Protein AF-A0A7M3Z9T2-F1 (afdb_monomer)

Solvent-accessible surface area (backbone atoms only — not comparable to full-atom values): 9100 Å² total; per-residue (Å²): 136,89,78,89,82,77,82,85,75,76,78,80,78,78,78,76,82,75,75,49,72,66,59,51,50,49,53,51,50,53,51,51,52,50,54,51,52,52,52,54,51,50,54,53,51,53,55,50,51,54,51,51,54,50,49,53,53,50,51,52,51,54,53,49,53,68,74,65,51,82,88,71,90,71,80,87,76,81,79,79,72,91,80,74,86,83,87,77,93,75,56,72,67,61,53,53,67,31,32,25,37,39,29,42,34,35,79,86,72,51,77,41,81,74,54,74,34,67,26,57,68,62,41,49,60,48,42,61,59,48,53,78,78,48,70,58,51,68,46,82,42,81,40,85,130

Foldseek 3Di:
DDDDDDPPPDDDPDPPPPQDPVNVVVVVVVVVVVVVVVVVVVVVVVVVVVVVVVVVVVVVVVVVPVVVDDDDDDDPPPDPPPPDDDDDDDDPVVQQQWKKWKWWQAPVRDIGTDDIDRHPVVNVVVLVVVVVPGHGHIDIDTDDD

Mean predicted aligned error: 19.47 Å

Sequence (145 aa):
MGCEMKDDSKPAVKRQRRISTLAKANREAFKAARARADLTTQNIEETKELRNRFKEIHERALDSQVEQGPLVPVEAQLEVEEDDWIYQTVDEETLNELGHRVVLQTSAGTRKVLFETKNLNEAMDCAARIVEFSDGCVLVETIDP

Radius of gyration: 45.31 Å; Cα contacts (8 Å, |Δi|>4): 102; chains: 1; bounding box: 127×34×79 Å

Structure (mmCIF, N/CA/C/O backbone):
data_AF-A0A7M3Z9T2-F1
#
_entry.id   AF-A0A7M3Z9T2-F1
#
loop_
_atom_site.group_PDB
_atom_site.id
_atom_site.type_symbol
_atom_site.label_atom_id
_atom_site.label_alt_id
_atom_site.label_comp_id
_atom_site.label_asym_id
_atom_site.label_entity_id
_atom_site.label_seq_id
_atom_site.pdbx_PDB_ins_code
_atom_site.Cartn_x
_atom_site.Cartn_y
_atom_site.Cartn_z
_atom_site.occupancy
_atom_site.B_iso_or_equiv
_atom_site.auth_seq_id
_atom_site.auth_comp_id
_atom_site.auth_asym_id
_atom_site.auth_atom_id
_atom_site.pdbx_PDB_model_num
ATOM 1 N N . MET A 1 1 ? 105.835 -5.879 -41.049 1.00 48.84 1 MET A N 1
ATOM 2 C CA . MET A 1 1 ? 105.348 -4.492 -40.886 1.00 48.84 1 MET A CA 1
ATOM 3 C C . MET A 1 1 ? 104.506 -4.133 -42.096 1.00 48.84 1 MET A C 1
ATOM 5 O O . MET A 1 1 ? 104.978 -4.359 -43.200 1.00 48.84 1 MET A O 1
ATOM 9 N N . GLY A 1 2 ? 103.324 -3.555 -41.861 1.00 42.03 2 GLY A N 1
ATOM 10 C CA . GLY A 1 2 ? 102.496 -2.868 -42.862 1.00 42.03 2 GLY A CA 1
ATOM 11 C C . GLY A 1 2 ? 101.482 -3.777 -43.561 1.00 42.03 2 GLY A C 1
ATOM 12 O O . GLY A 1 2 ? 101.822 -4.887 -43.938 1.00 42.03 2 GLY A O 1
ATOM 13 N N . CYS A 1 3 ? 100.228 -3.398 -43.776 1.00 41.28 3 CYS A N 1
ATOM 14 C CA . CYS A 1 3 ? 99.455 -2.220 -43.388 1.00 41.28 3 CYS A CA 1
ATOM 15 C C . CYS A 1 3 ? 97.986 -2.668 -43.483 1.00 41.28 3 CYS A C 1
ATOM 17 O O . CYS A 1 3 ? 97.590 -3.207 -44.515 1.00 41.28 3 CYS A O 1
ATOM 19 N N . GLU A 1 4 ? 97.193 -2.491 -42.426 1.00 50.19 4 GLU A N 1
ATOM 20 C CA . GLU A 1 4 ? 95.751 -2.759 -42.457 1.00 50.19 4 GLU A CA 1
ATOM 21 C C . GLU A 1 4 ? 95.063 -1.750 -43.385 1.00 50.19 4 GLU A C 1
ATOM 23 O O . GLU A 1 4 ? 95.103 -0.543 -43.137 1.00 50.19 4 GLU A O 1
ATOM 28 N N . MET A 1 5 ? 94.429 -2.234 -44.455 1.00 52.88 5 MET A N 1
ATOM 29 C CA . MET A 1 5 ? 93.528 -1.413 -45.259 1.00 52.88 5 MET A CA 1
ATOM 30 C C . MET A 1 5 ? 92.187 -1.322 -44.533 1.00 52.88 5 MET A C 1
ATOM 32 O O . MET A 1 5 ? 91.469 -2.311 -44.409 1.00 52.88 5 MET A O 1
ATOM 36 N N . LYS A 1 6 ? 91.872 -0.137 -44.007 1.00 52.56 6 LYS A N 1
ATOM 37 C CA . LYS A 1 6 ? 90.549 0.168 -43.461 1.00 52.56 6 LYS A CA 1
ATOM 38 C C . LYS A 1 6 ? 89.608 0.483 -44.620 1.00 52.56 6 LYS A C 1
ATOM 40 O O . LYS A 1 6 ? 89.831 1.445 -45.350 1.00 52.56 6 LYS A O 1
ATOM 45 N N . ASP A 1 7 ? 88.574 -0.335 -44.773 1.00 54.53 7 ASP A N 1
ATOM 46 C CA . ASP A 1 7 ? 87.466 -0.084 -45.690 1.00 54.53 7 ASP A CA 1
ATOM 47 C C . ASP A 1 7 ? 86.661 1.136 -45.215 1.00 54.53 7 ASP A C 1
ATOM 49 O O . ASP A 1 7 ? 85.855 1.054 -44.285 1.00 54.53 7 ASP A O 1
ATOM 53 N N . ASP A 1 8 ? 86.851 2.277 -45.879 1.00 55.41 8 ASP A N 1
ATOM 54 C CA . ASP A 1 8 ? 86.033 3.481 -45.699 1.00 55.41 8 ASP A CA 1
ATOM 55 C C . ASP A 1 8 ? 84.659 3.314 -46.379 1.00 55.41 8 ASP A C 1
ATOM 57 O O . ASP A 1 8 ? 84.316 3.951 -47.380 1.00 55.41 8 ASP A O 1
ATOM 61 N N . SER A 1 9 ? 83.825 2.444 -45.810 1.00 56.16 9 SER A N 1
ATOM 62 C CA . SER A 1 9 ? 82.401 2.357 -46.135 1.00 56.16 9 SER A CA 1
ATOM 63 C C . SER A 1 9 ? 81.659 3.568 -45.548 1.00 56.16 9 SER A C 1
ATOM 65 O O . SER A 1 9 ? 81.254 3.571 -44.383 1.00 56.16 9 SER A O 1
ATOM 67 N N . LYS A 1 10 ? 81.428 4.604 -46.365 1.00 56.66 10 LYS A N 1
ATOM 68 C CA . LYS A 1 10 ? 80.553 5.740 -46.015 1.00 56.66 10 LYS A CA 1
ATOM 69 C C . LYS A 1 10 ? 79.138 5.245 -45.658 1.00 56.66 10 LYS A C 1
ATOM 71 O O . LYS A 1 10 ? 78.573 4.455 -46.415 1.00 56.66 10 LYS A O 1
ATOM 76 N N . PRO A 1 11 ? 78.505 5.730 -44.572 1.00 54.69 11 PRO A N 1
ATOM 77 C CA . PRO A 1 11 ? 77.162 5.292 -44.220 1.00 54.69 11 PRO A CA 1
ATOM 78 C C . PRO A 1 11 ? 76.148 5.834 -45.234 1.00 54.69 11 PRO A C 1
ATOM 80 O O . PRO A 1 11 ? 76.119 7.029 -45.539 1.00 54.69 11 PRO A O 1
ATOM 83 N N . ALA A 1 12 ? 75.289 4.952 -45.748 1.00 60.25 12 ALA A N 1
ATOM 84 C CA . ALA A 1 12 ? 74.184 5.327 -46.617 1.00 60.25 12 ALA A CA 1
ATOM 85 C C . ALA A 1 12 ? 73.272 6.340 -45.901 1.00 60.25 12 ALA A C 1
ATOM 87 O O . ALA A 1 12 ? 72.663 6.040 -44.871 1.00 60.25 12 ALA A O 1
ATOM 88 N N . VAL A 1 13 ? 73.176 7.552 -46.453 1.00 57.19 13 VAL A N 1
ATOM 89 C CA . VAL A 1 13 ? 72.307 8.620 -45.949 1.00 57.19 13 VAL A CA 1
ATOM 90 C C . VAL A 1 13 ? 70.862 8.117 -45.962 1.00 57.19 13 VAL A C 1
ATOM 92 O O . VAL A 1 13 ? 70.250 7.966 -47.023 1.00 57.19 13 VAL A O 1
ATOM 95 N N . LYS A 1 14 ? 70.296 7.848 -44.779 1.00 61.00 14 LYS A N 1
ATOM 96 C CA . LYS A 1 14 ? 68.878 7.502 -44.627 1.00 61.00 14 LYS A CA 1
ATOM 97 C C . LYS A 1 14 ? 68.039 8.684 -45.116 1.00 61.00 14 LYS A C 1
ATOM 99 O O . LYS A 1 14 ? 67.897 9.683 -44.415 1.00 61.00 14 LYS A O 1
ATOM 104 N N . ARG A 1 15 ? 67.473 8.580 -46.326 1.00 57.75 15 ARG A N 1
ATOM 105 C CA . ARG A 1 15 ? 66.510 9.556 -46.858 1.00 57.75 15 ARG A CA 1
ATOM 106 C C . ARG A 1 15 ? 65.308 9.623 -45.919 1.00 57.75 15 ARG A C 1
ATOM 108 O O . ARG A 1 15 ? 64.457 8.735 -45.916 1.00 57.75 15 ARG A O 1
ATOM 115 N N . GLN A 1 16 ? 65.238 10.684 -45.125 1.00 61.50 16 GLN A N 1
ATOM 116 C CA . GLN A 1 16 ? 64.093 10.977 -44.278 1.00 61.50 16 GLN A CA 1
ATOM 117 C C . GLN A 1 16 ? 62.909 11.287 -45.203 1.00 61.50 16 GLN A C 1
ATOM 119 O O . GLN A 1 16 ? 62.861 12.345 -45.828 1.00 61.50 16 GLN A O 1
ATOM 124 N N . ARG A 1 17 ? 61.979 10.335 -45.356 1.00 61.03 17 ARG A N 1
ATOM 125 C CA . ARG A 1 17 ? 60.752 10.515 -46.145 1.00 61.03 17 ARG A CA 1
ATOM 126 C C . ARG A 1 17 ? 59.844 11.509 -45.418 1.00 61.03 17 ARG A C 1
ATOM 128 O O . ARG A 1 17 ? 58.932 11.117 -44.698 1.00 61.03 17 ARG A O 1
ATOM 135 N N . ARG A 1 18 ? 60.129 12.805 -45.560 1.00 66.88 18 ARG A N 1
ATOM 136 C CA . ARG A 1 18 ? 59.237 13.872 -45.104 1.00 66.88 18 ARG A CA 1
ATOM 137 C C . ARG A 1 18 ? 58.006 13.835 -46.001 1.00 66.88 18 ARG A C 1
ATOM 139 O O . ARG A 1 18 ? 58.064 14.222 -47.164 1.00 66.88 18 ARG A O 1
ATOM 146 N N . ILE A 1 19 ? 56.916 13.287 -45.475 1.00 68.12 19 ILE A N 1
ATOM 147 C CA . ILE A 1 19 ? 55.604 13.363 -46.115 1.00 68.12 19 ILE A CA 1
ATOM 148 C C . ILE A 1 19 ? 55.263 14.852 -46.208 1.00 68.12 19 ILE A C 1
ATOM 150 O O . ILE A 1 19 ? 55.396 15.572 -45.217 1.00 68.12 19 ILE A O 1
ATOM 154 N N . SER A 1 20 ? 54.883 15.327 -47.395 1.00 80.94 20 SER A N 1
ATOM 155 C CA . SER A 1 20 ? 54.527 16.734 -47.564 1.00 80.94 20 SER A CA 1
ATOM 156 C C . SER A 1 20 ? 53.322 17.083 -46.686 1.00 80.94 20 SER A C 1
ATOM 158 O O . SER A 1 20 ? 52.452 16.246 -46.429 1.00 80.94 20 SER A O 1
ATOM 160 N N . THR A 1 21 ? 53.256 18.331 -46.228 1.00 83.69 21 THR A N 1
ATOM 161 C CA . THR A 1 21 ? 52.111 18.855 -45.465 1.00 83.69 21 THR A CA 1
ATOM 162 C C . THR A 1 21 ? 50.796 18.624 -46.210 1.00 83.69 21 THR A C 1
ATOM 164 O O . THR A 1 21 ? 49.818 18.182 -45.613 1.00 83.69 21 THR A O 1
ATOM 167 N N . LEU A 1 22 ? 50.812 18.801 -47.534 1.00 83.88 22 LEU A N 1
ATOM 168 C CA . LEU A 1 22 ? 49.689 18.522 -48.425 1.00 83.88 22 LEU A CA 1
ATOM 169 C C . LEU A 1 22 ? 49.297 17.034 -48.443 1.00 83.88 22 LEU A C 1
ATOM 171 O O . LEU A 1 22 ? 48.119 16.709 -48.374 1.00 83.88 22 LEU A O 1
ATOM 175 N N . ALA A 1 23 ? 50.261 16.108 -48.476 1.00 85.62 23 ALA A N 1
ATOM 176 C CA . ALA A 1 23 ? 49.965 14.675 -48.430 1.00 85.62 23 ALA A CA 1
ATOM 177 C C . ALA A 1 23 ? 49.373 14.242 -47.076 1.00 85.62 23 ALA A C 1
ATOM 179 O O . ALA A 1 23 ? 48.496 13.376 -47.036 1.00 85.62 23 ALA A O 1
ATOM 180 N N . LYS A 1 24 ? 49.804 14.866 -45.970 1.00 85.88 24 LYS A N 1
ATOM 181 C CA . LYS A 1 24 ? 49.196 14.662 -44.646 1.00 85.88 24 LYS A CA 1
ATOM 182 C C . LYS A 1 24 ? 47.759 15.196 -44.607 1.00 85.88 24 LYS A C 1
ATOM 184 O O . LYS A 1 24 ? 46.864 14.457 -44.206 1.00 85.88 24 LYS A O 1
ATOM 189 N N . ALA A 1 25 ? 47.538 16.417 -45.096 1.00 89.31 25 ALA A N 1
ATOM 190 C CA . ALA A 1 25 ? 46.213 17.030 -45.176 1.00 89.31 25 ALA A CA 1
ATOM 191 C C . ALA A 1 25 ? 45.251 16.207 -46.049 1.00 89.31 25 ALA A C 1
ATOM 193 O O . ALA A 1 25 ? 44.125 15.943 -45.642 1.00 89.31 25 ALA A O 1
ATOM 194 N N . ASN A 1 26 ? 45.714 15.705 -47.198 1.00 92.31 26 ASN A N 1
ATOM 195 C CA . ASN A 1 26 ? 44.914 14.834 -48.060 1.00 92.31 26 ASN A CA 1
ATOM 196 C C . ASN A 1 26 ? 44.535 13.534 -47.344 1.00 92.31 26 ASN A C 1
ATOM 198 O O . ASN A 1 26 ? 43.378 13.127 -47.379 1.00 92.31 26 ASN A O 1
ATOM 202 N N . ARG A 1 27 ? 45.479 12.890 -46.644 1.00 88.75 27 ARG A N 1
ATOM 203 C CA . ARG A 1 27 ? 45.198 11.671 -45.868 1.00 88.75 27 ARG A CA 1
ATOM 204 C C . ARG A 1 27 ? 44.143 11.908 -44.786 1.00 88.75 27 ARG A C 1
ATOM 206 O O . ARG A 1 27 ? 43.270 11.063 -44.594 1.00 88.75 27 ARG A O 1
ATOM 213 N N . GLU A 1 28 ? 44.221 13.031 -44.082 1.00 91.19 28 GLU A N 1
ATOM 214 C CA . GLU A 1 28 ? 43.234 13.417 -43.070 1.00 91.19 28 GLU A CA 1
ATOM 215 C C . GLU A 1 28 ? 41.873 13.732 -43.702 1.00 91.19 28 GLU A C 1
ATOM 217 O O . GLU A 1 28 ? 40.854 13.251 -43.210 1.00 91.19 28 GLU A O 1
ATOM 222 N N . ALA A 1 29 ? 41.851 14.428 -44.842 1.00 91.62 29 ALA A N 1
ATOM 223 C CA . ALA A 1 29 ? 40.634 14.706 -45.599 1.00 91.62 29 ALA A CA 1
ATOM 224 C C . ALA A 1 29 ? 39.942 13.418 -46.077 1.00 91.62 29 ALA A C 1
ATOM 226 O O . ALA A 1 29 ? 38.734 13.275 -45.897 1.00 91.62 29 ALA A O 1
ATOM 227 N N . PHE A 1 30 ? 40.692 12.442 -46.602 1.00 92.88 30 PHE A N 1
ATOM 228 C CA . PHE A 1 30 ? 40.146 11.135 -46.987 1.00 92.88 30 PHE A CA 1
ATOM 229 C C . PHE A 1 30 ? 39.623 10.346 -45.783 1.00 92.88 30 PHE A C 1
ATOM 231 O O . PHE A 1 30 ? 38.562 9.728 -45.867 1.00 92.88 30 PHE A O 1
ATOM 238 N N . LYS A 1 31 ? 40.325 10.392 -44.643 1.00 93.69 31 LYS A N 1
ATOM 239 C CA . LYS A 1 31 ? 39.855 9.758 -43.403 1.00 93.69 31 LYS A CA 1
ATOM 240 C C . LYS A 1 31 ? 38.549 10.396 -42.915 1.00 93.69 31 LYS A C 1
ATOM 242 O O . LYS A 1 31 ? 37.628 9.675 -42.545 1.00 93.69 31 LYS A O 1
ATOM 247 N N . ALA A 1 32 ? 38.452 11.724 -42.957 1.00 92.75 32 ALA A N 1
ATOM 248 C CA . ALA A 1 32 ? 37.243 12.454 -42.588 1.00 92.75 32 ALA A CA 1
ATOM 249 C C . ALA A 1 32 ? 36.083 12.185 -43.560 1.00 92.75 32 ALA A C 1
ATOM 251 O O . ALA A 1 32 ? 34.947 12.030 -43.126 1.00 92.75 32 ALA A O 1
ATOM 252 N N . ALA A 1 33 ? 36.353 12.092 -44.865 1.00 93.19 33 ALA A N 1
ATOM 253 C CA . ALA A 1 33 ? 35.345 11.745 -45.865 1.00 93.19 33 ALA A CA 1
ATOM 254 C C . ALA A 1 33 ? 34.781 10.336 -45.632 1.00 93.19 33 ALA A C 1
ATOM 256 O O . ALA A 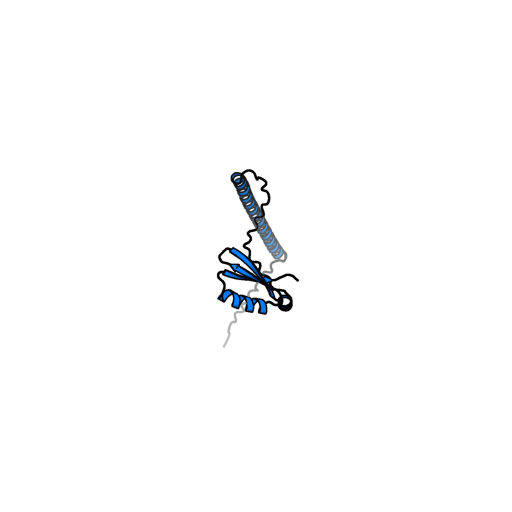1 33 ? 33.566 10.156 -45.650 1.00 93.19 33 ALA A O 1
ATOM 257 N N . ARG A 1 34 ? 35.649 9.361 -45.326 1.00 93.44 34 ARG A N 1
ATOM 258 C CA . ARG A 1 34 ? 35.229 7.998 -44.980 1.00 93.44 34 ARG A CA 1
ATOM 259 C C . ARG A 1 34 ? 34.383 7.964 -43.708 1.00 93.44 34 ARG A C 1
ATOM 261 O O . ARG A 1 34 ? 33.298 7.407 -43.736 1.00 93.44 34 ARG A O 1
ATOM 268 N N . ALA A 1 35 ? 34.813 8.648 -42.647 1.00 93.69 35 ALA A N 1
ATOM 269 C CA . ALA A 1 35 ? 34.045 8.723 -41.403 1.00 93.69 35 ALA A CA 1
ATOM 270 C C . ALA A 1 35 ? 32.644 9.338 -41.603 1.00 93.69 35 ALA A C 1
ATOM 272 O O . ALA A 1 35 ? 31.680 8.887 -40.994 1.00 93.69 35 ALA A O 1
ATOM 273 N N . ARG A 1 36 ? 32.506 10.338 -42.487 1.00 91.75 36 ARG A N 1
ATOM 274 C CA . ARG A 1 36 ? 31.195 10.906 -42.849 1.00 91.75 36 ARG A CA 1
ATOM 275 C C . ARG A 1 36 ? 30.325 9.918 -43.626 1.00 91.75 36 ARG A C 1
ATOM 277 O O . ARG A 1 36 ? 29.123 9.868 -43.385 1.00 91.75 36 ARG A O 1
ATOM 284 N N . ALA A 1 37 ? 30.912 9.151 -44.544 1.00 92.94 37 ALA A N 1
ATOM 285 C CA . ALA A 1 37 ? 30.192 8.114 -45.279 1.00 92.94 37 ALA A CA 1
ATOM 286 C C . ALA A 1 37 ? 29.696 7.001 -44.339 1.00 92.94 37 ALA A C 1
ATOM 288 O O . ALA A 1 37 ? 28.534 6.602 -44.425 1.00 92.94 37 ALA A O 1
ATOM 289 N N . ASP A 1 38 ? 30.537 6.575 -43.393 1.00 94.38 38 ASP A N 1
ATOM 290 C CA . ASP A 1 38 ? 30.185 5.572 -42.383 1.00 94.38 38 ASP A CA 1
ATOM 291 C C . ASP A 1 38 ? 29.038 6.081 -41.486 1.00 94.38 38 ASP A C 1
ATOM 293 O O . ASP A 1 38 ? 28.027 5.397 -41.337 1.00 94.38 38 ASP A O 1
ATOM 297 N N . LEU A 1 39 ? 29.123 7.323 -40.987 1.00 94.19 39 LEU A N 1
ATOM 298 C CA . LEU A 1 39 ? 28.055 7.954 -40.194 1.00 94.19 39 LEU A CA 1
ATOM 299 C C . LEU A 1 39 ? 26.739 8.074 -40.977 1.00 94.19 39 LEU A C 1
ATOM 301 O O . LEU A 1 39 ? 25.662 7.825 -40.445 1.00 94.19 39 LEU A O 1
ATOM 305 N N . THR A 1 40 ? 26.814 8.440 -42.258 1.00 92.25 40 THR A N 1
ATOM 306 C CA . THR A 1 40 ? 25.620 8.541 -43.112 1.00 92.25 40 THR A CA 1
ATOM 307 C C . THR A 1 40 ? 24.957 7.174 -43.283 1.00 92.25 40 THR A C 1
ATOM 309 O O . THR A 1 40 ? 23.734 7.078 -43.249 1.00 92.25 40 THR A O 1
ATOM 312 N N . THR A 1 41 ? 25.757 6.115 -43.421 1.00 93.12 41 THR A N 1
ATOM 313 C CA . THR A 1 41 ? 25.260 4.737 -43.536 1.00 93.12 41 THR A CA 1
ATOM 314 C C . THR A 1 41 ? 24.572 4.295 -42.244 1.00 93.12 41 THR A C 1
ATOM 316 O O . THR A 1 41 ? 23.446 3.808 -42.305 1.00 93.12 41 THR A O 1
ATOM 319 N N . GLN A 1 42 ? 25.182 4.567 -41.086 1.00 93.81 42 GLN A N 1
ATOM 320 C CA . GLN A 1 42 ? 24.597 4.271 -39.773 1.00 93.81 42 GLN A CA 1
ATOM 321 C C . GLN A 1 42 ? 23.255 4.982 -39.564 1.00 93.81 42 GLN A C 1
ATOM 323 O O . GLN A 1 42 ? 22.273 4.348 -39.192 1.00 93.81 42 GLN A O 1
ATOM 328 N N . ASN A 1 43 ? 23.166 6.272 -39.898 1.00 93.69 43 ASN A N 1
ATOM 329 C CA . ASN A 1 43 ? 21.912 7.023 -39.782 1.00 93.69 43 ASN A CA 1
ATOM 330 C C . ASN A 1 43 ? 20.806 6.452 -40.693 1.00 93.69 43 ASN A C 1
ATOM 332 O O . ASN A 1 43 ? 19.622 6.455 -40.347 1.00 93.69 43 ASN A O 1
ATOM 336 N N . ILE A 1 44 ? 21.165 5.951 -41.880 1.00 93.62 44 ILE A N 1
ATOM 337 C CA . ILE A 1 44 ? 20.211 5.297 -4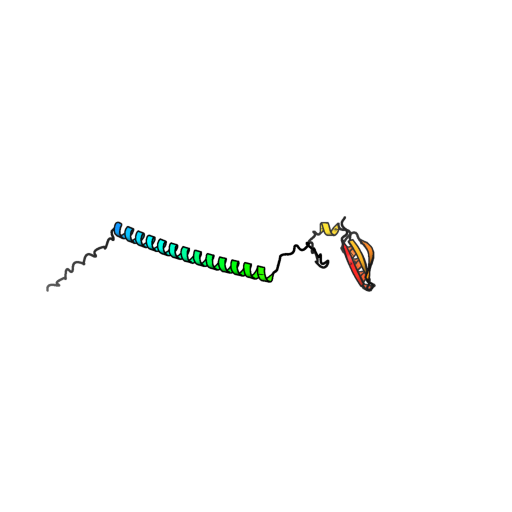2.788 1.00 93.62 44 ILE A CA 1
ATOM 338 C C . ILE A 1 44 ? 19.730 3.960 -42.208 1.00 93.62 44 ILE A C 1
ATOM 340 O O . ILE A 1 44 ? 18.562 3.608 -42.373 1.00 93.62 44 ILE A O 1
ATOM 344 N N . GLU A 1 45 ? 20.600 3.204 -41.543 1.00 94.50 45 GLU A N 1
ATOM 345 C CA . GLU A 1 45 ? 20.225 1.954 -40.872 1.00 94.50 45 GLU A CA 1
ATOM 346 C C . GLU A 1 45 ? 19.301 2.221 -39.680 1.00 94.50 45 GLU A C 1
ATOM 348 O O . GLU A 1 45 ? 18.209 1.659 -39.623 1.00 94.50 45 GLU A O 1
ATOM 353 N N . GLU A 1 46 ? 19.652 3.171 -38.813 1.00 94.81 46 GLU A N 1
ATOM 354 C CA . GLU A 1 46 ? 18.835 3.556 -37.658 1.00 94.81 46 GLU A CA 1
ATOM 355 C C . GLU A 1 46 ? 17.437 4.041 -38.078 1.00 94.81 46 GLU A C 1
ATOM 357 O O . GLU A 1 46 ? 16.417 3.625 -37.526 1.00 94.81 46 GLU A O 1
ATOM 362 N N . THR A 1 47 ? 17.353 4.865 -39.125 1.00 94.12 47 THR A N 1
ATOM 363 C CA . THR A 1 47 ? 16.056 5.336 -39.642 1.00 94.12 47 THR A CA 1
ATOM 364 C C . THR A 1 47 ? 15.209 4.218 -40.257 1.00 94.12 47 THR A C 1
ATOM 366 O O . THR A 1 47 ? 13.976 4.287 -40.204 1.00 94.12 47 THR A O 1
ATOM 369 N N . LYS A 1 48 ? 15.824 3.172 -40.825 1.00 95.62 48 LYS A N 1
ATOM 370 C CA . LYS A 1 48 ? 15.103 1.968 -41.272 1.00 95.62 48 LYS A CA 1
ATOM 371 C C . LYS A 1 48 ? 14.586 1.164 -40.084 1.00 95.62 48 LYS A C 1
A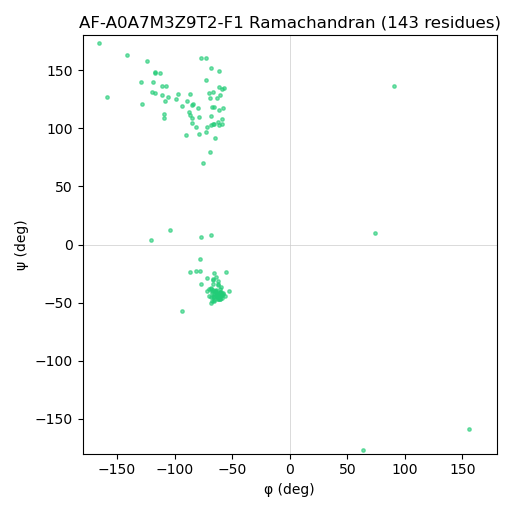TOM 373 O O . LYS A 1 48 ? 13.427 0.754 -40.105 1.00 95.62 48 LYS A O 1
ATOM 378 N N . GLU A 1 49 ? 15.402 0.977 -39.051 1.00 95.31 49 GLU A N 1
ATOM 379 C CA . GLU A 1 49 ? 14.995 0.271 -37.834 1.00 95.31 49 GLU A CA 1
ATOM 380 C C . GLU A 1 49 ? 13.823 0.962 -37.136 1.00 95.31 49 GLU A C 1
ATOM 382 O O . GLU A 1 49 ? 12.830 0.309 -36.814 1.00 95.31 49 GLU A O 1
ATOM 387 N N . LEU A 1 50 ? 13.888 2.285 -36.967 1.00 94.88 50 LEU A N 1
ATOM 388 C CA . LEU A 1 50 ? 12.803 3.071 -36.376 1.00 94.88 50 LEU A CA 1
ATOM 389 C C . LEU A 1 50 ? 11.498 2.920 -37.159 1.00 94.88 50 LEU A C 1
ATOM 391 O O . LEU A 1 50 ? 10.434 2.733 -36.569 1.00 94.88 50 LEU A O 1
ATOM 395 N N . ARG A 1 51 ? 11.574 2.949 -38.494 1.00 95.25 51 ARG A N 1
ATOM 396 C CA . ARG A 1 51 ? 10.406 2.762 -39.360 1.00 95.25 51 ARG A CA 1
ATOM 397 C C . ARG A 1 51 ? 9.799 1.368 -39.204 1.00 95.25 51 ARG A C 1
ATOM 399 O O . ARG A 1 51 ? 8.578 1.246 -39.175 1.00 95.25 51 ARG A O 1
ATOM 406 N N . ASN A 1 52 ? 10.634 0.337 -39.079 1.00 96.38 52 ASN A N 1
ATOM 407 C CA . ASN A 1 52 ? 10.170 -1.034 -38.873 1.00 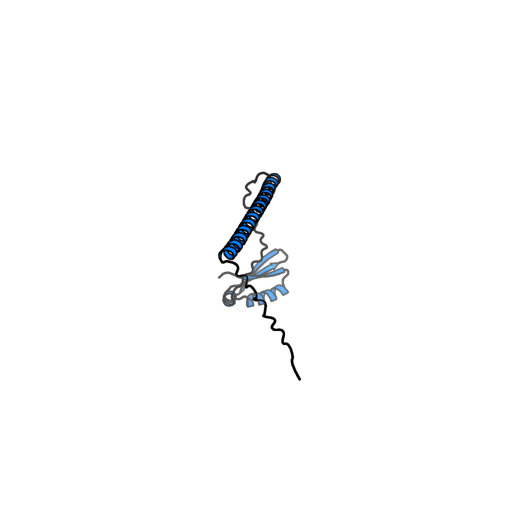96.38 52 ASN A CA 1
ATOM 408 C C . ASN A 1 52 ? 9.494 -1.199 -37.505 1.00 96.38 52 ASN A C 1
ATOM 410 O O . ASN A 1 52 ? 8.390 -1.730 -37.448 1.00 96.38 52 ASN A O 1
ATOM 414 N N . ARG A 1 53 ? 10.092 -0.670 -36.428 1.00 94.44 53 ARG A N 1
ATOM 415 C CA . ARG A 1 53 ? 9.485 -0.688 -35.082 1.00 94.44 53 ARG A CA 1
ATOM 416 C C . ARG A 1 53 ? 8.158 0.061 -35.047 1.00 94.44 53 ARG A C 1
ATOM 418 O O . ARG A 1 53 ? 7.198 -0.404 -34.441 1.00 94.44 53 ARG A O 1
ATOM 425 N N . PHE A 1 54 ? 8.089 1.214 -35.713 1.00 95.94 54 PHE A N 1
ATOM 426 C CA . PHE A 1 54 ? 6.843 1.966 -35.825 1.00 95.94 54 PHE A CA 1
ATOM 427 C C . PHE A 1 54 ? 5.765 1.157 -36.550 1.00 95.94 54 PHE A C 1
ATOM 429 O O . PHE A 1 54 ? 4.631 1.097 -36.084 1.00 95.94 54 PHE A O 1
ATOM 436 N N . LYS A 1 55 ? 6.124 0.499 -37.659 1.00 96.00 55 LYS A N 1
ATOM 437 C CA . LYS A 1 55 ? 5.204 -0.359 -38.407 1.00 96.00 55 LYS A CA 1
ATOM 438 C C . LYS A 1 55 ? 4.671 -1.507 -37.543 1.00 96.00 55 LYS A C 1
ATOM 440 O O . LYS A 1 55 ? 3.469 -1.726 -37.529 1.00 96.00 55 LYS A O 1
ATOM 445 N N . GLU A 1 56 ? 5.534 -2.164 -36.776 1.00 96.00 56 GLU A N 1
ATOM 446 C CA . GLU A 1 56 ? 5.146 -3.247 -35.863 1.00 96.00 56 GLU A CA 1
ATOM 447 C C . GLU A 1 56 ? 4.197 -2.769 -34.751 1.00 96.00 56 GLU A C 1
ATOM 449 O O . GLU A 1 56 ? 3.199 -3.421 -34.452 1.00 96.00 56 GLU A O 1
ATOM 454 N N . ILE A 1 57 ? 4.474 -1.615 -34.133 1.00 93.38 57 ILE A N 1
ATOM 455 C CA . ILE A 1 57 ? 3.568 -1.017 -33.137 1.00 93.38 57 ILE A CA 1
ATOM 456 C C . ILE A 1 57 ? 2.218 -0.680 -33.778 1.00 93.38 57 ILE A C 1
ATOM 458 O O . ILE A 1 57 ? 1.177 -0.912 -33.169 1.00 93.38 57 ILE A O 1
ATOM 462 N N . HIS A 1 58 ? 2.234 -0.145 -34.999 1.00 93.19 58 HIS A N 1
ATOM 463 C CA . HIS A 1 58 ? 1.022 0.227 -35.714 1.00 93.19 58 HIS A CA 1
ATOM 464 C C . HIS A 1 58 ? 0.161 -0.988 -36.079 1.00 93.19 58 HIS A C 1
ATOM 466 O O . HIS A 1 58 ? -1.044 -0.956 -35.850 1.00 93.19 58 HIS A O 1
ATOM 472 N N . GLU A 1 59 ? 0.768 -2.066 -36.581 1.00 92.62 59 GLU A N 1
ATOM 473 C CA . GLU A 1 59 ? 0.071 -3.326 -36.873 1.00 92.62 59 GLU A CA 1
ATOM 47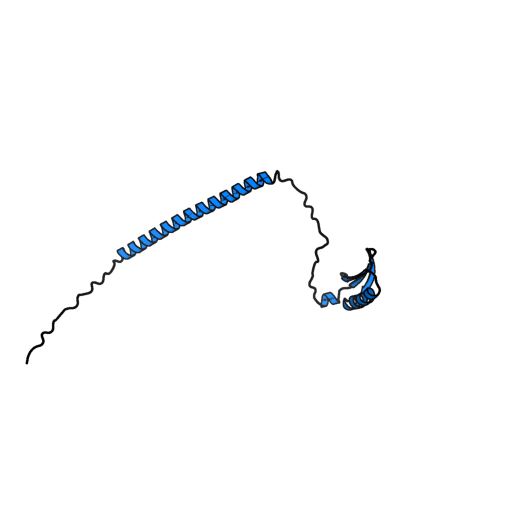4 C C . GLU A 1 59 ? -0.550 -3.915 -35.599 1.00 92.62 59 GLU A C 1
ATOM 476 O O . GLU A 1 59 ? -1.749 -4.176 -35.576 1.00 92.62 59 GLU A O 1
ATOM 481 N N . ARG A 1 60 ? 0.203 -3.980 -34.490 1.00 87.00 60 ARG A N 1
ATOM 482 C CA . ARG A 1 60 ? -0.342 -4.444 -33.201 1.00 87.00 60 ARG A CA 1
ATOM 483 C C . ARG A 1 60 ? -1.499 -3.588 -32.689 1.00 87.00 60 ARG A C 1
ATOM 485 O O . ARG A 1 60 ? -2.436 -4.123 -32.107 1.00 87.00 60 ARG A O 1
ATOM 492 N N . ALA A 1 61 ? -1.440 -2.270 -32.876 1.00 84.50 61 ALA A N 1
ATOM 493 C CA . ALA A 1 61 ? -2.525 -1.380 -32.476 1.00 84.50 61 ALA A CA 1
ATOM 494 C C . ALA A 1 61 ? -3.798 -1.642 -33.297 1.00 84.50 61 ALA A C 1
ATOM 496 O O . ALA A 1 61 ? -4.882 -1.723 -32.721 1.00 84.50 61 ALA A O 1
ATOM 497 N N . LEU A 1 62 ? -3.670 -1.836 -34.613 1.00 83.88 62 LEU A N 1
ATOM 498 C CA . LEU A 1 62 ? -4.797 -2.195 -35.478 1.00 83.88 62 LEU A CA 1
ATOM 499 C C . LEU A 1 62 ? -5.391 -3.555 -35.095 1.00 83.88 62 LEU A C 1
ATOM 501 O O . LEU A 1 62 ? -6.607 -3.657 -34.947 1.00 83.88 62 LEU A O 1
ATOM 505 N N . ASP A 1 63 ? -4.550 -4.561 -34.859 1.00 83.00 63 ASP A N 1
ATOM 506 C CA . ASP A 1 63 ? -4.999 -5.893 -34.444 1.00 83.00 63 ASP A CA 1
ATOM 507 C C . ASP A 1 63 ? -5.711 -5.844 -33.082 1.00 83.00 63 ASP A C 1
ATOM 509 O O . ASP A 1 63 ? -6.803 -6.391 -32.927 1.00 83.00 63 ASP A O 1
ATOM 513 N N . SER A 1 64 ? -5.165 -5.094 -32.114 1.00 75.94 64 SER A N 1
ATOM 514 C CA . SER A 1 64 ? -5.809 -4.910 -30.805 1.00 75.94 64 SER A CA 1
ATOM 515 C C . SER A 1 64 ? -7.169 -4.219 -30.902 1.00 75.94 64 SER A C 1
ATOM 517 O O . SER A 1 64 ? -8.067 -4.518 -30.120 1.00 75.94 64 SER A O 1
ATOM 519 N N . GLN A 1 65 ? -7.360 -3.333 -31.883 1.00 68.06 65 GLN A N 1
ATOM 520 C CA . GLN A 1 65 ? -8.631 -2.646 -32.086 1.00 68.06 65 GLN A CA 1
ATOM 521 C C . GLN A 1 65 ? -9.713 -3.591 -32.631 1.00 68.06 65 GLN A C 1
ATOM 523 O O . GLN A 1 65 ? -10.896 -3.391 -32.357 1.00 68.06 65 GLN A O 1
ATOM 528 N N . VAL A 1 66 ? -9.321 -4.631 -33.375 1.00 65.31 66 VAL A N 1
ATOM 529 C CA . VAL A 1 66 ? -10.238 -5.680 -33.843 1.00 65.31 66 VAL A CA 1
ATOM 530 C C . VAL A 1 66 ? -10.665 -6.586 -32.685 1.00 65.31 66 VAL A C 1
ATOM 532 O O . VAL A 1 66 ? -11.841 -6.935 -32.599 1.00 65.31 66 VAL A O 1
ATOM 535 N N . GLU A 1 67 ? -9.750 -6.930 -31.774 1.00 64.00 67 GLU A N 1
ATOM 536 C CA . GLU A 1 67 ? -10.054 -7.803 -30.629 1.00 64.00 67 GLU A CA 1
ATOM 537 C C . GLU A 1 67 ? -10.811 -7.096 -29.494 1.00 64.00 67 GLU A C 1
ATOM 539 O O . GLU A 1 67 ? -11.655 -7.713 -28.846 1.00 64.00 67 GLU A O 1
ATOM 544 N N . GLN A 1 68 ? -10.547 -5.809 -29.248 1.00 66.69 68 GLN A N 1
ATOM 545 C CA . GLN A 1 68 ? -11.136 -5.081 -28.115 1.00 66.69 68 GLN A CA 1
ATOM 546 C C . GLN A 1 68 ? -12.590 -4.634 -28.336 1.00 66.69 68 GLN A C 1
ATOM 548 O O . GLN A 1 68 ? -13.263 -4.261 -27.375 1.00 66.69 68 GLN A O 1
ATOM 553 N N . GLY A 1 69 ? -13.104 -4.697 -29.569 1.00 68.38 69 GLY A N 1
ATOM 554 C CA . GLY A 1 69 ? -14.447 -4.211 -29.891 1.00 68.38 69 GLY A CA 1
ATOM 555 C C . GLY A 1 69 ? -14.601 -2.691 -29.686 1.00 68.38 69 GLY A C 1
ATOM 556 O O . GLY A 1 69 ? -13.634 -1.981 -29.405 1.00 68.38 69 GLY A O 1
ATOM 557 N N . PRO A 1 70 ? -15.807 -2.128 -29.878 1.00 72.50 70 PRO A N 1
ATOM 558 C CA . PRO A 1 70 ? -16.042 -0.704 -29.654 1.00 72.50 70 PRO A CA 1
ATOM 559 C C . PRO A 1 70 ? -15.826 -0.345 -28.178 1.00 72.50 70 PRO A C 1
ATOM 561 O O . PRO A 1 70 ? -16.446 -0.939 -27.299 1.00 72.50 70 PRO A O 1
ATOM 564 N N . LEU A 1 71 ? -14.974 0.652 -27.912 1.00 67.69 71 LEU A N 1
ATOM 565 C CA . LEU A 1 71 ? -14.728 1.167 -26.564 1.00 67.69 71 LEU A CA 1
ATOM 566 C C . LEU A 1 71 ? -16.024 1.762 -25.999 1.00 67.69 71 LEU A C 1
ATOM 568 O O . LEU A 1 71 ? -16.463 2.837 -26.414 1.00 67.69 71 LEU A O 1
ATOM 572 N N . VAL A 1 72 ? -16.646 1.044 -25.066 1.00 75.94 72 VAL A N 1
ATOM 573 C CA . VAL A 1 72 ? -17.827 1.513 -24.338 1.00 75.94 72 VAL A CA 1
ATOM 574 C C . VAL A 1 72 ? -17.349 2.326 -23.131 1.00 75.94 72 VAL A C 1
ATOM 576 O O . VAL A 1 72 ? -16.497 1.838 -22.388 1.00 75.94 72 VAL A O 1
ATOM 579 N N . PRO A 1 73 ? -17.862 3.549 -22.905 1.00 64.88 73 PRO A N 1
ATOM 580 C CA . PRO A 1 73 ? -17.589 4.281 -21.676 1.00 64.88 73 PRO A CA 1
ATOM 581 C C . PRO A 1 73 ? -18.131 3.480 -20.490 1.00 64.88 73 PRO A C 1
ATOM 583 O O . PRO A 1 73 ? -19.337 3.260 -20.393 1.00 64.88 73 PRO A O 1
ATOM 586 N N . VAL A 1 74 ? -17.242 3.029 -19.611 1.00 70.94 74 VAL A N 1
ATOM 587 C CA . VAL A 1 74 ? -17.617 2.388 -18.348 1.00 70.94 74 VAL A CA 1
ATOM 588 C C . VAL A 1 74 ? -17.560 3.460 -17.266 1.00 70.94 74 VAL A C 1
ATOM 590 O O . VAL A 1 74 ? -16.576 4.196 -17.175 1.00 70.94 74 VAL A O 1
ATOM 593 N N . GLU A 1 75 ? -18.627 3.594 -16.477 1.00 56.94 75 GLU A N 1
ATOM 594 C CA . GLU A 1 75 ? -18.604 4.447 -15.287 1.00 56.94 75 GLU A CA 1
ATOM 595 C C . GLU A 1 75 ? -17.503 3.949 -14.345 1.00 56.94 75 GLU A C 1
ATOM 597 O O . GLU A 1 75 ? -17.374 2.746 -14.127 1.00 56.94 75 GLU A O 1
ATOM 602 N N . ALA A 1 76 ? -16.682 4.859 -13.815 1.00 62.66 76 ALA A N 1
ATOM 603 C CA . ALA A 1 76 ? -15.622 4.504 -12.880 1.00 62.66 76 ALA A CA 1
ATOM 604 C C . ALA A 1 76 ? -16.245 3.963 -11.584 1.00 62.66 76 ALA A C 1
ATOM 606 O O . ALA A 1 76 ? -16.582 4.719 -10.675 1.00 62.66 76 ALA A O 1
ATOM 607 N N . GLN A 1 77 ? -16.423 2.648 -11.516 1.00 54.44 77 GLN A N 1
ATOM 608 C CA . GLN A 1 77 ? -16.762 1.951 -10.288 1.00 54.44 77 GLN A CA 1
ATOM 609 C C . GLN A 1 77 ? -15.465 1.806 -9.492 1.00 54.44 77 GLN A C 1
ATOM 611 O O . GLN A 1 77 ? -14.653 0.924 -9.751 1.00 54.44 77 GLN A O 1
ATOM 616 N N . LEU A 1 78 ? -15.231 2.748 -8.576 1.00 57.69 78 LEU A N 1
ATOM 617 C CA . LEU A 1 78 ? -14.248 2.574 -7.513 1.00 57.69 78 LEU A CA 1
ATOM 618 C C . LEU A 1 78 ? -14.834 1.553 -6.534 1.00 57.69 78 LEU A C 1
ATOM 620 O O . LEU A 1 78 ? -15.707 1.889 -5.735 1.00 57.69 78 LEU A O 1
ATOM 624 N N . GLU A 1 79 ? -14.382 0.311 -6.627 1.00 48.75 79 GLU A N 1
ATOM 625 C CA . GLU A 1 79 ? -14.610 -0.696 -5.598 1.00 48.75 79 GLU A CA 1
ATOM 626 C C . GLU A 1 79 ? -13.503 -0.507 -4.552 1.00 48.75 79 GLU A C 1
ATOM 628 O O . GLU A 1 79 ? -12.330 -0.759 -4.821 1.00 48.75 79 GLU A O 1
ATOM 633 N N . VAL A 1 80 ? -13.848 0.073 -3.400 1.00 57.94 80 VAL A N 1
ATOM 634 C CA . VAL A 1 80 ? -12.942 0.114 -2.246 1.00 57.94 80 VAL A CA 1
ATOM 635 C C . VAL A 1 80 ? -13.078 -1.242 -1.564 1.00 57.94 80 VAL A C 1
ATOM 637 O O . VAL A 1 80 ? -14.073 -1.484 -0.884 1.00 57.94 80 VAL A O 1
ATOM 640 N N . GLU A 1 81 ? -12.121 -2.142 -1.784 1.00 51.41 81 GLU A N 1
ATOM 641 C CA . GLU A 1 81 ? -11.954 -3.306 -0.914 1.00 51.41 81 GLU A CA 1
ATOM 642 C C . GLU A 1 81 ? -11.536 -2.784 0.471 1.00 51.41 81 GLU A C 1
ATOM 644 O O . GLU A 1 81 ? -10.510 -2.125 0.616 1.00 51.41 81 GLU A O 1
ATOM 649 N N . GLU A 1 82 ? -12.353 -3.031 1.496 1.00 58.97 82 GLU A N 1
ATOM 650 C CA . GLU A 1 82 ? -12.127 -2.586 2.885 1.00 58.97 82 GLU A CA 1
ATOM 651 C C . GLU A 1 82 ? -10.925 -3.279 3.577 1.00 58.97 82 GLU A C 1
ATOM 653 O O . GLU A 1 82 ? -10.710 -3.082 4.771 1.00 58.97 82 GLU A O 1
ATOM 658 N N . ASP A 1 83 ? -10.119 -4.059 2.846 1.00 54.25 83 ASP A N 1
ATOM 659 C CA . ASP A 1 83 ? -9.090 -4.958 3.392 1.00 54.25 83 ASP A CA 1
ATOM 660 C C . ASP A 1 83 ? -7.639 -4.445 3.253 1.00 54.25 83 ASP A C 1
ATOM 662 O O . ASP A 1 83 ? -6.683 -5.188 3.503 1.00 54.25 83 ASP A O 1
ATOM 666 N N . ASP A 1 84 ? -7.433 -3.172 2.907 1.00 58.75 84 ASP A N 1
ATOM 667 C CA . ASP A 1 84 ? -6.089 -2.586 2.878 1.00 58.75 84 ASP A CA 1
ATOM 668 C C . ASP A 1 84 ? -5.663 -2.084 4.268 1.00 58.75 84 ASP A C 1
ATOM 670 O O . ASP A 1 84 ? -6.134 -1.069 4.788 1.00 58.75 84 ASP A O 1
ATOM 674 N N . TRP A 1 85 ? -4.709 -2.793 4.878 1.00 67.44 85 TRP A N 1
ATOM 675 C CA . TRP A 1 85 ? -4.083 -2.384 6.135 1.00 67.44 85 TRP A CA 1
ATOM 676 C C . TRP A 1 85 ? -3.224 -1.133 5.916 1.00 67.44 85 TRP A C 1
ATOM 678 O O . TRP A 1 85 ? -2.153 -1.189 5.306 1.00 67.44 85 TRP A O 1
ATOM 688 N N . ILE A 1 86 ? -3.666 0.002 6.459 1.00 72.12 86 ILE A N 1
ATOM 689 C CA . ILE A 1 86 ? -2.896 1.249 6.452 1.00 72.12 86 ILE A CA 1
ATOM 690 C C . ILE A 1 86 ? -1.971 1.262 7.673 1.00 72.12 86 ILE A C 1
ATOM 692 O O . ILE A 1 86 ? -2.420 1.384 8.811 1.00 72.12 86 ILE A O 1
ATOM 696 N N . TYR A 1 87 ? -0.663 1.160 7.442 1.00 75.62 87 TYR A N 1
ATOM 697 C CA . TYR A 1 87 ? 0.344 1.359 8.484 1.00 75.62 87 TYR A CA 1
ATOM 698 C C . TYR A 1 87 ? 0.744 2.835 8.541 1.00 75.62 87 TYR A C 1
ATOM 700 O O . TYR A 1 87 ? 1.206 3.395 7.546 1.00 75.62 87 TYR A O 1
ATOM 708 N N . GLN A 1 88 ? 0.611 3.456 9.712 1.00 71.88 88 GLN A N 1
ATOM 709 C CA . GLN A 1 88 ? 1.056 4.824 9.963 1.00 71.88 88 GLN A CA 1
ATOM 710 C C . GLN A 1 88 ? 2.147 4.827 11.035 1.00 71.88 88 GLN A C 1
ATOM 712 O O . GLN A 1 88 ? 1.987 4.239 12.102 1.00 71.88 88 GLN A O 1
ATOM 717 N N . THR A 1 89 ? 3.256 5.512 10.759 1.00 82.44 89 THR A N 1
ATOM 718 C CA . THR A 1 89 ? 4.261 5.815 11.781 1.00 82.44 89 THR A CA 1
ATOM 719 C C . THR A 1 89 ? 3.825 7.072 12.524 1.00 82.44 89 THR A C 1
ATOM 721 O O . THR A 1 89 ? 3.679 8.125 11.904 1.00 82.44 89 THR A O 1
ATOM 724 N N . VAL A 1 90 ? 3.642 6.964 13.836 1.00 81.56 90 VAL A N 1
ATOM 725 C CA . VAL A 1 90 ? 3.404 8.093 14.745 1.00 81.56 90 VAL A CA 1
ATOM 726 C C . VAL A 1 90 ? 4.598 8.244 15.681 1.00 81.56 90 VAL A C 1
ATOM 728 O O . VAL A 1 90 ? 5.269 7.258 15.996 1.00 81.56 90 VAL A O 1
ATOM 731 N N . ASP A 1 91 ? 4.911 9.472 16.085 1.00 87.50 91 ASP A N 1
ATOM 732 C CA . ASP A 1 91 ? 5.906 9.709 17.126 1.00 87.50 91 ASP A CA 1
ATOM 733 C C . ASP A 1 91 ? 5.357 9.325 18.514 1.00 87.50 91 ASP A C 1
ATOM 735 O O . ASP A 1 91 ? 4.150 9.191 18.726 1.00 87.50 91 ASP A O 1
ATOM 739 N N . GLU A 1 92 ? 6.268 9.107 19.463 1.00 84.75 92 GLU A N 1
ATOM 740 C CA . GLU A 1 92 ? 5.931 8.631 20.808 1.00 84.75 92 GLU A CA 1
ATOM 741 C C . GLU A 1 92 ? 5.131 9.662 21.62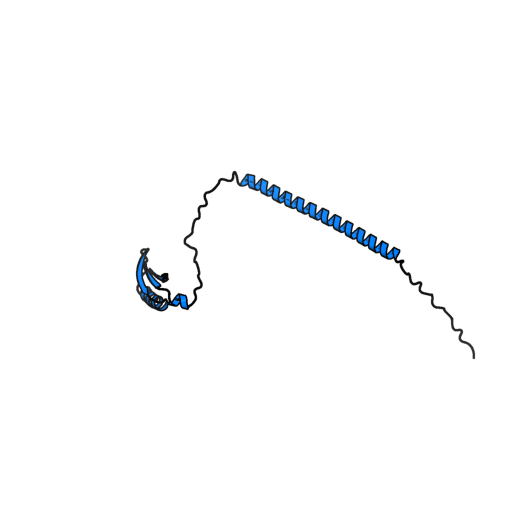2 1.00 84.75 92 GLU A C 1
ATOM 743 O O . GLU A 1 92 ? 4.312 9.275 22.452 1.00 84.75 92 GLU A O 1
ATOM 748 N N . GLU A 1 93 ? 5.331 10.962 21.389 1.00 86.12 93 GLU A N 1
ATOM 749 C CA . GLU A 1 93 ? 4.591 12.025 22.080 1.00 86.12 93 GLU A CA 1
ATOM 750 C C . GLU A 1 93 ? 3.123 12.003 21.645 1.00 86.12 93 GLU A C 1
ATOM 752 O O . GLU A 1 93 ? 2.240 11.849 22.488 1.00 86.12 93 GLU A O 1
ATOM 757 N N . THR A 1 94 ? 2.875 11.987 20.333 1.00 83.56 94 THR A N 1
ATOM 758 C CA . THR A 1 94 ? 1.533 11.842 19.757 1.00 83.56 94 THR A CA 1
ATOM 759 C C . THR A 1 94 ? 0.839 10.568 20.249 1.00 83.56 94 THR A C 1
ATOM 761 O O . THR A 1 94 ? -0.323 10.608 20.649 1.00 83.56 94 THR A O 1
ATOM 764 N N . LEU A 1 95 ? 1.539 9.426 20.287 1.00 81.19 95 LEU A N 1
ATOM 765 C CA . LEU A 1 95 ? 0.955 8.166 20.764 1.00 81.19 95 LEU A CA 1
ATOM 766 C C . LEU A 1 95 ? 0.512 8.228 22.237 1.00 81.19 95 LEU A C 1
ATOM 768 O O . LEU A 1 95 ? -0.473 7.593 22.615 1.00 81.19 95 LEU A O 1
ATOM 772 N N . ASN A 1 96 ? 1.233 8.985 23.066 1.00 82.12 96 ASN A N 1
ATOM 773 C CA . ASN A 1 96 ? 0.917 9.157 24.483 1.00 82.12 96 ASN A CA 1
ATOM 774 C C . ASN A 1 96 ? -0.242 10.134 24.734 1.00 82.12 96 ASN A C 1
ATOM 776 O O . ASN A 1 96 ? -0.864 10.060 25.794 1.00 82.12 96 ASN A O 1
ATOM 780 N N . GLU A 1 97 ? -0.526 11.037 23.793 1.00 84.62 97 GLU A N 1
ATOM 781 C CA . GLU A 1 97 ? -1.641 11.989 23.877 1.00 84.62 97 GLU A CA 1
ATOM 782 C C . GLU A 1 97 ? -2.965 11.415 23.356 1.00 84.62 97 GLU A C 1
ATOM 784 O O . GLU A 1 97 ? -4.037 11.874 23.761 1.00 84.62 97 GLU A O 1
ATOM 789 N N . LEU A 1 98 ? -2.908 10.404 22.484 1.00 85.69 98 LEU A N 1
ATOM 790 C CA . LEU A 1 98 ? -4.098 9.779 21.917 1.00 85.69 98 LEU A CA 1
ATOM 791 C C . LEU A 1 98 ? -4.906 9.024 22.979 1.00 85.69 98 LEU A C 1
ATOM 793 O O . LEU A 1 98 ? -4.399 8.183 23.726 1.00 85.69 98 LEU A O 1
ATOM 797 N N . GLY A 1 99 ? -6.214 9.279 22.997 1.00 88.25 99 GLY A N 1
ATOM 798 C CA . GLY A 1 99 ? -7.165 8.433 23.707 1.00 88.25 99 GLY A CA 1
ATOM 799 C C . GLY A 1 99 ? -7.281 7.073 23.021 1.00 88.25 99 GLY A C 1
ATOM 800 O O . GLY A 1 99 ? -7.089 6.948 21.812 1.00 88.25 99 GLY A O 1
ATOM 801 N N . HIS A 1 100 ? -7.603 6.038 23.789 1.00 91.62 100 HIS A N 1
ATOM 802 C CA . HIS A 1 100 ? -7.751 4.684 23.261 1.00 91.62 100 HIS A CA 1
ATOM 803 C C . HIS A 1 100 ? -9.082 4.090 23.701 1.00 91.62 100 HIS A C 1
ATOM 805 O O . HIS A 1 100 ? -9.502 4.253 24.843 1.00 91.62 100 HIS A O 1
ATOM 811 N N . ARG A 1 101 ? -9.751 3.368 22.807 1.00 93.94 101 ARG A N 1
ATOM 812 C CA . ARG A 1 101 ? -11.006 2.671 23.079 1.00 93.94 101 ARG A CA 1
ATOM 813 C C . ARG A 1 101 ? -10.790 1.172 23.060 1.00 93.94 101 ARG A C 1
ATOM 815 O O . ARG A 1 101 ? -10.301 0.625 22.075 1.00 93.94 101 ARG A O 1
ATOM 822 N N . VAL A 1 102 ? -11.238 0.506 24.120 1.00 93.62 102 VAL A N 1
ATOM 823 C CA . VAL A 1 102 ? -11.229 -0.954 24.210 1.00 93.62 102 VAL A CA 1
ATOM 824 C C . VAL A 1 102 ? -12.581 -1.489 23.749 1.00 93.62 102 VAL A C 1
ATOM 826 O O . VAL A 1 102 ? -13.632 -1.181 24.326 1.00 93.62 102 VAL A O 1
ATOM 829 N N . VAL A 1 103 ? -12.557 -2.301 22.697 1.00 93.75 103 VAL A N 1
ATOM 830 C CA . VAL A 1 103 ? -13.745 -2.870 22.058 1.00 93.75 103 VAL A CA 1
ATOM 831 C C . VAL A 1 103 ? -13.676 -4.389 22.123 1.00 93.75 103 VAL A C 1
ATOM 833 O O . VAL A 1 103 ? -12.670 -4.988 21.763 1.00 93.75 103 VAL A O 1
ATOM 836 N N . LEU A 1 104 ? -14.763 -5.021 22.559 1.00 92.12 104 LEU A N 1
ATOM 837 C CA . LEU A 1 104 ? -14.922 -6.468 22.506 1.00 92.12 104 LEU A CA 1
ATOM 838 C C . LEU A 1 104 ? -15.758 -6.844 21.286 1.00 92.12 104 LEU A C 1
ATOM 840 O O . LEU A 1 104 ? -16.893 -6.382 21.143 1.00 92.12 104 LEU A O 1
ATOM 844 N N . GLN A 1 105 ? -15.221 -7.716 20.444 1.00 90.50 105 GLN A N 1
ATOM 845 C CA . GLN A 1 105 ? -15.955 -8.363 19.369 1.00 90.50 105 GLN A CA 1
ATOM 846 C C . GLN A 1 105 ? -16.130 -9.835 19.728 1.00 90.50 105 GLN A C 1
ATOM 848 O O . GLN A 1 105 ? -15.174 -10.607 19.751 1.00 90.50 105 GLN A O 1
ATOM 853 N N . THR A 1 106 ? -17.364 -10.212 20.057 1.00 86.38 106 THR A N 1
ATOM 854 C CA . THR A 1 106 ? -17.685 -11.593 20.434 1.00 86.38 106 THR A CA 1
ATOM 855 C C . THR A 1 106 ? -17.764 -12.501 19.209 1.00 86.38 106 THR A C 1
ATOM 857 O O . THR A 1 106 ? -18.001 -12.036 18.092 1.00 86.38 106 THR A O 1
ATOM 860 N N . SER A 1 107 ? -17.648 -13.813 19.422 1.00 81.19 107 SER A N 1
ATOM 861 C CA . SER A 1 107 ? -17.846 -14.845 18.388 1.00 81.19 107 SER A CA 1
ATOM 862 C C . SER A 1 107 ? -19.212 -14.761 17.680 1.00 81.19 107 SER A C 1
ATOM 864 O O . SER A 1 107 ? -19.342 -15.151 16.523 1.00 81.19 107 SER A O 1
ATOM 866 N N . ALA A 1 108 ? -20.219 -14.167 18.329 1.00 81.06 108 ALA A N 1
ATOM 867 C CA . ALA A 1 108 ? -21.532 -13.867 17.751 1.00 81.06 108 ALA A CA 1
ATOM 868 C C . ALA A 1 108 ? -21.547 -12.628 16.822 1.00 81.06 108 ALA A C 1
ATOM 870 O O . ALA A 1 108 ? -22.619 -12.171 16.426 1.00 81.06 108 ALA A O 1
ATOM 871 N N . GLY A 1 109 ? -20.386 -12.039 16.519 1.00 78.31 109 GLY A N 1
ATOM 872 C CA . GLY A 1 109 ? -20.242 -10.871 15.644 1.00 78.31 109 GLY A CA 1
ATOM 873 C C . GLY A 1 109 ? -20.688 -9.549 16.273 1.00 78.31 109 GLY A C 1
ATOM 874 O O . GLY A 1 109 ? -20.802 -8.541 15.581 1.00 78.31 109 GLY A O 1
ATOM 875 N N . THR A 1 110 ? -20.959 -9.518 17.582 1.00 83.50 110 THR A N 1
ATOM 876 C CA . THR A 1 110 ? -21.420 -8.297 18.254 1.00 83.50 110 THR A CA 1
ATOM 877 C C . THR A 1 110 ? -20.223 -7.469 18.710 1.00 83.50 110 THR A C 1
ATOM 879 O O . THR A 1 110 ? -19.486 -7.880 19.607 1.00 83.50 110 THR A O 1
ATOM 882 N N . ARG A 1 111 ? -20.055 -6.283 18.115 1.00 90.75 111 ARG A N 1
ATOM 883 C CA . ARG A 1 111 ? -19.051 -5.288 18.510 1.00 90.75 111 ARG A CA 1
ATOM 884 C C . ARG A 1 111 ? -19.581 -4.425 19.655 1.00 90.75 111 ARG A C 1
ATOM 886 O O . ARG A 1 111 ? -20.585 -3.732 19.499 1.00 90.75 111 ARG A O 1
ATOM 893 N N . LYS A 1 112 ? -18.898 -4.434 20.799 1.00 90.94 112 LYS A N 1
ATOM 894 C CA . LYS A 1 112 ? -19.275 -3.668 21.992 1.00 90.94 112 LYS A CA 1
ATOM 895 C C . LYS A 1 112 ? -18.100 -2.847 22.512 1.00 90.94 112 LYS A C 1
ATOM 897 O O . LYS A 1 112 ? -17.078 -3.397 22.907 1.00 90.94 112 LYS A O 1
ATOM 902 N N . VAL A 1 113 ? -18.284 -1.532 22.574 1.00 93.06 113 VAL A N 1
ATOM 903 C CA . VAL A 1 113 ? -17.361 -0.628 23.273 1.00 93.06 113 VAL A CA 1
ATOM 904 C C . VAL A 1 113 ? -17.470 -0.879 24.776 1.00 93.06 113 VAL A C 1
ATOM 906 O O . VAL A 1 113 ? -18.576 -0.855 25.321 1.00 93.06 113 VAL A O 1
ATOM 909 N N . LEU A 1 114 ? -16.342 -1.147 25.437 1.00 92.50 114 LEU A N 1
ATOM 910 C CA . LEU A 1 114 ? -16.305 -1.400 26.877 1.00 92.50 114 LEU A CA 1
ATOM 911 C C . LEU A 1 114 ? -16.012 -0.121 27.659 1.00 92.50 114 LEU A C 1
ATOM 913 O O . LEU A 1 114 ? -16.800 0.259 28.522 1.00 92.50 114 LEU A O 1
ATOM 917 N N . PHE A 1 115 ? -14.885 0.521 27.359 1.00 92.81 115 PHE A N 1
ATOM 918 C CA . PHE A 1 115 ? -14.430 1.758 27.989 1.00 92.81 115 PHE A CA 1
ATOM 919 C C . PHE A 1 115 ? -13.302 2.392 27.169 1.00 92.81 115 PHE A C 1
ATOM 921 O O . PHE A 1 115 ? -12.806 1.807 26.203 1.00 92.81 115 PHE A O 1
ATOM 928 N N . GLU A 1 116 ? -12.907 3.590 27.583 1.00 94.25 116 GLU A N 1
ATOM 929 C CA . GLU A 1 116 ? -11.820 4.369 27.001 1.00 94.25 116 GLU A CA 1
ATOM 930 C C . GLU A 1 116 ? -10.711 4.563 28.043 1.00 94.25 116 GLU A C 1
ATOM 932 O O . GLU A 1 116 ? -10.981 4.647 29.245 1.00 94.25 116 GLU A O 1
ATOM 937 N N . THR A 1 117 ? -9.464 4.617 27.588 1.00 91.50 117 THR A N 1
ATOM 938 C CA . THR A 1 117 ? -8.268 4.860 28.398 1.00 91.50 117 THR A CA 1
ATOM 939 C C . THR A 1 117 ? -7.509 6.063 27.855 1.00 91.50 117 THR A C 1
ATOM 941 O O . THR A 1 117 ? -7.656 6.454 26.695 1.00 91.50 117 THR A O 1
ATOM 944 N N . LYS A 1 118 ? -6.694 6.679 28.715 1.00 87.69 118 LYS A N 1
ATOM 945 C CA . LYS A 1 118 ? -5.950 7.894 28.357 1.00 87.69 118 LYS A CA 1
ATOM 946 C C . LYS A 1 118 ? -4.676 7.619 27.572 1.00 87.69 118 LYS A C 1
ATOM 948 O O . LYS A 1 118 ? -4.172 8.525 26.934 1.00 87.69 118 LYS A O 1
ATOM 953 N N . ASN A 1 119 ? -4.132 6.412 27.684 1.00 87.69 119 ASN A N 1
ATOM 954 C CA . A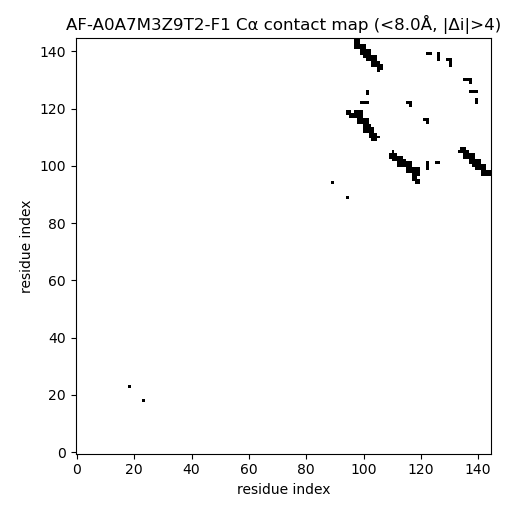SN A 1 119 ? -2.896 6.011 27.028 1.00 87.69 119 ASN A CA 1
ATOM 955 C C . ASN A 1 119 ? -2.993 4.563 26.527 1.00 87.69 119 ASN A C 1
ATOM 957 O O . ASN A 1 119 ? -3.861 3.790 26.961 1.00 87.69 119 ASN A O 1
ATOM 961 N N . LEU A 1 120 ? -2.075 4.210 25.623 1.00 89.69 120 LEU A N 1
ATOM 962 C CA . LEU A 1 120 ? -2.006 2.888 25.005 1.00 89.69 120 LEU A CA 1
ATOM 963 C C . LEU A 1 120 ? -1.684 1.790 26.024 1.00 89.69 120 LEU A C 1
ATOM 965 O O . LEU A 1 120 ? -2.260 0.708 25.966 1.00 89.69 120 LEU A O 1
ATOM 969 N N . ASN A 1 121 ? -0.784 2.060 26.971 1.00 90.75 121 ASN A N 1
ATOM 970 C CA . ASN A 1 121 ? -0.341 1.058 27.944 1.00 90.75 121 ASN A CA 1
ATOM 971 C C . ASN A 1 121 ? -1.502 0.573 28.827 1.00 90.75 121 ASN A C 1
ATOM 973 O O . ASN A 1 121 ? -1.689 -0.630 28.992 1.00 90.75 121 ASN A O 1
ATOM 977 N N . GLU A 1 122 ? -2.337 1.490 29.320 1.00 91.31 122 GLU A N 1
ATOM 978 C CA . GLU A 1 122 ? -3.563 1.165 30.056 1.00 91.31 122 GLU A CA 1
ATOM 979 C C . GLU A 1 122 ? -4.541 0.355 29.198 1.00 91.31 122 GLU A C 1
ATOM 981 O O . GLU A 1 122 ? -5.126 -0.614 29.685 1.00 91.31 122 GLU A O 1
ATOM 986 N N . ALA A 1 123 ? -4.702 0.714 27.917 1.00 93.12 123 ALA A N 1
ATOM 987 C CA . ALA A 1 123 ? -5.565 -0.023 26.995 1.00 93.12 123 ALA A CA 1
ATOM 988 C C . ALA A 1 123 ? -5.089 -1.471 26.824 1.00 93.12 123 ALA A C 1
ATOM 990 O O . ALA A 1 123 ? -5.897 -2.401 26.871 1.00 93.12 123 ALA A O 1
ATOM 991 N N . MET A 1 124 ? -3.777 -1.658 26.665 1.00 93.38 124 MET A N 1
ATOM 992 C CA . MET A 1 124 ? -3.139 -2.958 26.468 1.00 93.38 124 MET A CA 1
ATOM 993 C C . MET A 1 124 ? -3.219 -3.839 27.716 1.00 93.38 124 MET A C 1
ATOM 995 O O . MET A 1 124 ? -3.602 -5.005 27.607 1.00 93.38 124 MET A O 1
ATOM 999 N N . ASP A 1 125 ? -2.945 -3.289 28.901 1.00 93.62 125 ASP A N 1
ATOM 1000 C CA . ASP A 1 125 ? -3.078 -4.009 30.175 1.00 93.62 125 ASP A CA 1
ATOM 1001 C C . ASP A 1 125 ? -4.519 -4.490 30.400 1.00 93.62 125 ASP A C 1
ATOM 1003 O O . ASP A 1 125 ? -4.772 -5.611 30.854 1.00 93.62 125 ASP A O 1
ATOM 1007 N N . CYS A 1 126 ? -5.487 -3.642 30.055 1.00 91.94 126 CYS A N 1
ATOM 1008 C CA . CYS A 1 126 ? -6.900 -3.978 30.090 1.00 91.94 126 CYS A CA 1
ATOM 1009 C C . CYS A 1 126 ? -7.265 -5.062 29.070 1.00 91.94 126 CYS A C 1
ATOM 1011 O O . CYS A 1 126 ? -7.919 -6.042 29.433 1.00 91.94 126 CYS A O 1
ATOM 1013 N N . ALA A 1 127 ? -6.841 -4.910 27.814 1.00 92.81 127 ALA A N 1
ATOM 1014 C CA . ALA A 1 127 ? -7.138 -5.853 26.742 1.00 92.81 127 ALA A CA 1
ATOM 1015 C C . ALA A 1 127 ? -6.572 -7.248 27.035 1.00 92.81 127 ALA A C 1
ATOM 1017 O O . ALA A 1 127 ? -7.285 -8.240 26.874 1.00 92.81 127 ALA A O 1
ATOM 1018 N N . ALA A 1 128 ? -5.341 -7.316 27.553 1.00 92.12 128 ALA A N 1
ATOM 1019 C CA . ALA A 1 128 ? -4.697 -8.561 27.959 1.00 92.12 128 ALA A CA 1
ATOM 1020 C C . ALA A 1 128 ? -5.511 -9.307 29.023 1.00 92.12 128 ALA A C 1
ATOM 1022 O O . ALA A 1 128 ? -5.708 -10.511 28.913 1.00 92.12 128 ALA A O 1
ATOM 1023 N N . ARG A 1 129 ? -6.066 -8.598 30.014 1.00 91.88 129 ARG A N 1
ATOM 1024 C CA . ARG A 1 129 ? -6.938 -9.229 31.017 1.00 91.88 129 ARG A CA 1
AT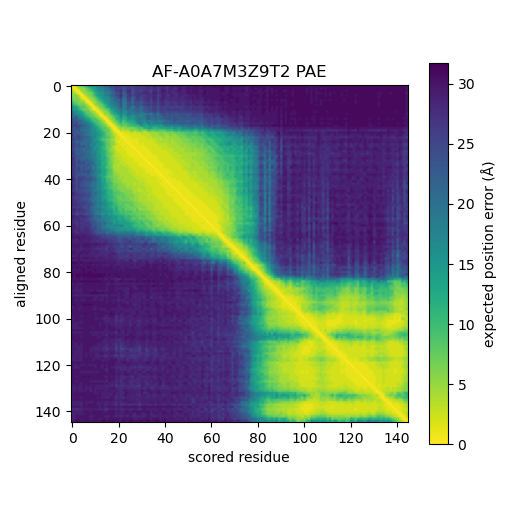OM 1025 C C . ARG A 1 129 ? -8.283 -9.652 30.442 1.00 91.88 129 ARG A C 1
ATOM 1027 O O . ARG A 1 129 ? -8.806 -10.685 30.829 1.00 91.88 129 ARG A O 1
ATOM 1034 N N . ILE A 1 130 ? -8.875 -8.864 29.547 1.00 89.94 130 ILE A N 1
ATOM 1035 C CA . ILE A 1 130 ? -10.203 -9.163 28.988 1.00 89.94 130 ILE A CA 1
ATOM 1036 C C . ILE A 1 130 ? -10.154 -10.401 28.089 1.00 89.94 130 ILE A C 1
ATOM 1038 O O . ILE A 1 130 ? -11.081 -11.215 28.125 1.00 89.94 130 ILE A O 1
ATOM 1042 N N . VAL A 1 131 ? -9.081 -10.574 27.311 1.00 89.12 131 VAL A N 1
ATOM 1043 C CA . VAL A 1 131 ? -8.947 -11.712 26.391 1.00 89.12 131 VAL A CA 1
ATOM 1044 C C . VAL A 1 131 ? -8.897 -13.056 27.128 1.00 89.12 131 VAL A C 1
ATOM 1046 O O . VAL A 1 131 ? -9.366 -14.055 26.600 1.00 89.12 131 VAL A O 1
ATOM 1049 N N . GLU A 1 132 ? -8.416 -13.084 28.376 1.00 88.44 132 GLU A N 1
ATOM 1050 C CA . GLU A 1 132 ? -8.374 -14.304 29.199 1.00 88.44 132 GLU A CA 1
ATOM 1051 C C . GLU A 1 132 ? -9.771 -14.842 29.556 1.00 88.44 132 GLU A C 1
ATOM 1053 O O . GLU A 1 132 ? -9.923 -16.034 29.824 1.00 88.44 132 GLU A O 1
ATOM 1058 N N . PHE A 1 133 ? -10.798 -13.984 29.557 1.00 84.75 133 PHE A N 1
ATOM 1059 C CA . PHE A 1 133 ? -12.149 -14.323 30.026 1.00 84.75 133 PHE A CA 1
ATOM 1060 C C . PHE A 1 133 ? -13.240 -14.161 28.963 1.00 84.75 133 PHE A C 1
ATOM 1062 O O . PHE A 1 133 ? -14.421 -14.329 29.278 1.00 84.75 133 PHE A O 1
ATOM 1069 N N . SER A 1 134 ? -12.886 -13.813 27.724 1.00 81.44 134 SER A N 1
ATOM 1070 C CA . SER A 1 134 ? -13.856 -13.531 26.662 1.00 81.44 134 SER A CA 1
ATOM 1071 C C . SER 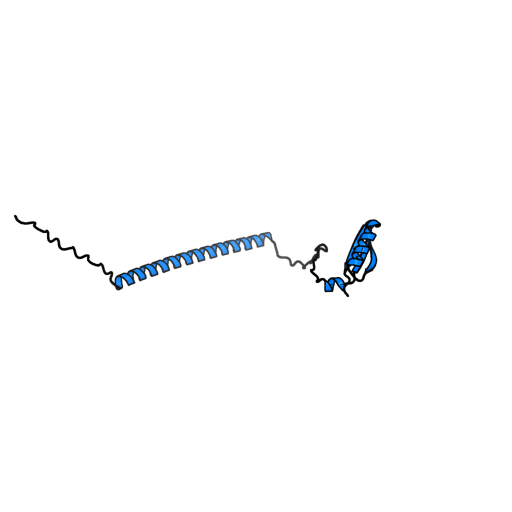A 1 134 ? -13.717 -14.479 25.472 1.00 81.44 134 SER A C 1
ATOM 1073 O O . SER A 1 134 ? -12.619 -14.832 25.060 1.00 81.44 134 SER A O 1
ATOM 1075 N N . ASP A 1 135 ? -14.860 -14.895 24.918 1.00 82.00 135 ASP A N 1
ATOM 1076 C CA . ASP A 1 135 ? -14.927 -15.655 23.666 1.00 82.00 135 ASP A CA 1
ATOM 1077 C C . ASP A 1 135 ? -15.037 -14.674 22.488 1.00 82.00 135 ASP A C 1
ATOM 1079 O O . ASP A 1 135 ? -16.121 -14.164 22.172 1.00 82.00 135 ASP A O 1
ATOM 1083 N N . GLY A 1 136 ? -13.891 -14.325 21.900 1.00 84.31 136 GLY A N 1
ATOM 1084 C CA . GLY A 1 136 ? -13.803 -13.341 20.825 1.00 84.31 136 GLY A CA 1
ATOM 1085 C C . GLY A 1 136 ? -12.428 -12.685 20.704 1.00 84.31 136 GLY A C 1
ATOM 1086 O O . GLY A 1 136 ? -11.424 -13.224 21.165 1.00 84.31 136 GLY A O 1
ATOM 1087 N N . CYS A 1 137 ? -12.391 -11.508 20.082 1.00 89.75 137 CYS A N 1
ATOM 1088 C CA . CYS A 1 137 ? -11.201 -10.666 20.007 1.00 89.75 137 CYS A CA 1
ATOM 1089 C C . CYS A 1 137 ? -11.429 -9.323 20.711 1.00 89.75 137 CYS A C 1
ATOM 1091 O O . CYS A 1 137 ? -12.540 -8.785 20.751 1.00 89.75 137 CYS A O 1
ATOM 1093 N N . VAL A 1 138 ? -10.351 -8.788 21.282 1.00 92.75 138 VAL A N 1
ATOM 1094 C CA . VAL A 1 138 ? -10.322 -7.445 21.862 1.00 92.75 138 VAL A CA 1
ATOM 1095 C C . VAL A 1 138 ? -9.544 -6.544 20.916 1.00 92.75 138 VAL A C 1
ATOM 1097 O O . VAL A 1 138 ? -8.420 -6.864 20.538 1.00 92.75 138 VAL A O 1
ATOM 1100 N N . LEU A 1 139 ? -10.154 -5.429 20.535 1.00 91.88 139 LEU A N 1
ATOM 1101 C CA . LEU A 1 139 ? -9.572 -4.415 19.667 1.00 91.88 139 LEU A CA 1
ATOM 1102 C C . LEU A 1 139 ? -9.234 -3.185 20.512 1.00 91.88 139 LEU A C 1
ATOM 1104 O O . LEU A 1 139 ? -10.036 -2.759 21.350 1.00 91.88 139 LEU A O 1
ATOM 1108 N N . VAL A 1 140 ? -8.052 -2.621 20.276 1.00 92.62 140 VAL A N 1
ATOM 1109 C CA . VAL A 1 140 ? -7.635 -1.329 20.824 1.00 92.62 140 VAL A CA 1
ATOM 1110 C C . VAL A 1 140 ? -7.608 -0.345 19.666 1.00 92.62 140 VAL A C 1
ATOM 1112 O O . VAL A 1 140 ? -6.809 -0.489 18.746 1.00 92.62 140 VAL A O 1
ATOM 1115 N N . GLU A 1 141 ? -8.515 0.622 19.695 1.00 90.50 141 GLU A N 1
ATOM 1116 C CA . GLU A 1 141 ? -8.667 1.624 18.642 1.00 90.50 141 GLU A CA 1
ATOM 1117 C C . GLU A 1 141 ? -8.233 2.990 19.166 1.00 90.50 141 GLU A C 1
ATOM 1119 O O . GLU A 1 141 ? -8.601 3.368 20.279 1.00 90.50 141 GLU A O 1
ATOM 1124 N N . THR A 1 142 ? -7.482 3.744 18.371 1.00 88.56 142 THR A N 1
ATOM 1125 C CA . THR A 1 142 ? -7.158 5.138 18.682 1.00 88.56 142 THR A CA 1
ATOM 1126 C C . THR A 1 142 ? -8.390 6.016 18.492 1.00 88.56 142 THR A C 1
ATOM 1128 O O . THR A 1 142 ? -9.183 5.815 17.569 1.00 88.56 142 THR A O 1
ATOM 1131 N N . ILE A 1 143 ? -8.564 6.986 19.382 1.00 84.94 143 ILE A N 1
ATOM 1132 C CA . ILE A 1 143 ? -9.583 8.026 19.272 1.00 84.94 143 ILE A CA 1
ATOM 1133 C C . ILE A 1 143 ? -8.856 9.321 18.928 1.00 84.94 143 ILE A C 1
ATOM 1135 O O . ILE A 1 143 ? -7.960 9.732 19.667 1.00 84.94 143 ILE A O 1
ATOM 1139 N N . ASP A 1 144 ? -9.246 9.940 17.814 1.00 70.44 144 ASP A N 1
ATOM 1140 C CA . ASP A 1 144 ? -8.766 11.276 17.470 1.00 70.44 144 ASP A CA 1
ATOM 1141 C C . ASP A 1 144 ? -9.200 12.279 18.561 1.00 70.44 144 ASP A C 1
ATOM 1143 O O . ASP A 1 144 ? -10.350 12.213 19.012 1.00 70.44 144 ASP A O 1
ATOM 1147 N N . PRO A 1 145 ? -8.302 13.175 19.008 1.00 59.47 145 PRO A N 1
ATOM 1148 C CA . PRO A 1 145 ? -8.597 14.172 20.034 1.00 59.47 145 PRO A CA 1
ATOM 1149 C C . PRO A 1 145 ? -9.623 15.228 19.592 1.00 59.47 145 PRO A C 1
ATOM 1151 O O . PRO A 1 145 ? -9.717 15.531 18.379 1.00 59.47 145 PRO A O 1
#

pLDDT: mean 80.68, std 14.82, range [41.28, 96.38]

Nearest PDB structures (foldseek):
  5gs1-assembly1_G  TM=7.244E-01  e=2.812E+00  Homo sapiens
  7dfp-assembly1_C  TM=8.038E-01  e=5.489E+00  Mus musculus
  8ail-assembly1_J  TM=4.064E-01  e=2.075E+00  Bacillus phage VMY22
  8g9w-assembly1_H  TM=5.993E-01  e=3.587E+00  Mus musculus

Secondary structure (DSSP, 8-state):
---------PPP--------HHHHHHHHHHHHHHHHHHHHHHHHHHHHHHHHHHHHHHHHHHHHHHHH-S-----------TT--------HHHHHHSEEEEEEEETTS-EEEEEEESSHHHHHHHHHHHHTT-SEEEEEEEE--